Protein AF-A0A8H6LVI7-F1 (afdb_monomer_lite)

Organism: NCBI:txid980116

Radius of gyration: 20.05 Å; chains: 1; bounding box: 63×28×44 Å

Structure (mmCIF, N/CA/C/O backbone):
data_AF-A0A8H6LVI7-F1
#
_entry.id   AF-A0A8H6LVI7-F1
#
loop_
_atom_site.group_PDB
_atom_site.id
_atom_site.type_symbol
_atom_site.label_atom_id
_atom_site.label_alt_id
_atom_site.label_comp_id
_atom_site.label_asym_id
_atom_site.label_entity_id
_atom_site.label_seq_id
_atom_site.pdbx_PDB_ins_code
_atom_site.Cartn_x
_atom_site.Cartn_y
_atom_site.Cartn_z
_atom_site.occupancy
_atom_site.B_iso_or_equiv
_atom_site.auth_seq_id
_atom_site.auth_comp_id
_atom_site.auth_asym_id
_atom_site.auth_atom_id
_atom_site.pdbx_PDB_model_num
ATOM 1 N N . MET A 1 1 ? -5.776 11.508 22.329 1.00 52.47 1 MET A N 1
ATOM 2 C CA . MET A 1 1 ? -5.157 10.731 21.232 1.00 52.47 1 MET A CA 1
ATOM 3 C C . MET A 1 1 ? -5.052 9.286 21.684 1.00 52.47 1 MET A C 1
ATOM 5 O O . MET A 1 1 ? -4.522 9.054 22.763 1.00 52.47 1 MET A O 1
ATOM 9 N N . ASP A 1 2 ? -5.617 8.344 20.931 1.00 64.06 2 ASP A N 1
ATOM 10 C CA . ASP A 1 2 ? -5.659 6.936 21.331 1.00 64.06 2 ASP A CA 1
ATOM 11 C C . ASP A 1 2 ? -4.315 6.255 21.032 1.00 64.06 2 ASP A C 1
ATOM 13 O O . ASP A 1 2 ? -3.991 5.949 19.885 1.00 64.06 2 ASP A O 1
ATOM 17 N N . SER A 1 3 ? -3.504 6.064 22.075 1.00 73.94 3 SER A N 1
ATOM 18 C CA . SER A 1 3 ? -2.134 5.536 21.982 1.00 73.94 3 SER A CA 1
ATOM 19 C C . SER A 1 3 ? -2.059 4.111 21.417 1.00 73.94 3 SER A C 1
ATOM 21 O O . SER A 1 3 ? -0.972 3.654 21.070 1.00 73.94 3 SER A O 1
ATOM 23 N N . ARG A 1 4 ? -3.189 3.398 21.336 1.00 81.12 4 ARG A N 1
ATOM 24 C CA . ARG A 1 4 ? -3.259 1.981 20.952 1.00 81.12 4 ARG A CA 1
ATOM 25 C C . ARG A 1 4 ? -2.893 1.723 19.489 1.00 81.12 4 ARG A C 1
ATOM 27 O O . ARG A 1 4 ? -2.341 0.673 19.188 1.00 81.12 4 ARG A O 1
ATOM 34 N N . PHE A 1 5 ? -3.148 2.681 18.598 1.00 87.94 5 PHE A N 1
ATOM 35 C CA . PHE A 1 5 ? -2.925 2.529 17.152 1.00 87.94 5 PHE A CA 1
ATOM 36 C C . PHE A 1 5 ? -1.871 3.493 16.601 1.00 87.94 5 PHE A C 1
ATOM 38 O O . PHE A 1 5 ? -1.778 3.680 15.391 1.00 87.94 5 PHE A O 1
ATOM 45 N N . LEU A 1 6 ? -1.074 4.120 17.475 1.00 86.12 6 LEU A N 1
ATOM 46 C CA . LEU A 1 6 ? -0.105 5.145 17.079 1.00 86.12 6 LEU A CA 1
ATOM 47 C C . LEU A 1 6 ? 0.885 4.621 16.026 1.00 86.12 6 LEU A C 1
ATOM 49 O O . LEU A 1 6 ? 1.092 5.263 15.004 1.00 86.12 6 LEU A O 1
ATOM 53 N N . HIS A 1 7 ? 1.397 3.404 16.215 1.00 89.38 7 HIS A N 1
ATOM 54 C CA . HIS A 1 7 ? 2.339 2.786 15.281 1.00 89.38 7 HIS A CA 1
ATOM 55 C C . HIS A 1 7 ? 1.743 2.547 13.878 1.00 89.38 7 HIS A C 1
ATOM 57 O O . HIS A 1 7 ? 2.469 2.605 12.889 1.00 89.38 7 HIS A O 1
ATOM 63 N N . LEU A 1 8 ? 0.426 2.332 13.764 1.00 88.88 8 LEU A N 1
ATOM 64 C CA . LEU A 1 8 ? -0.275 2.208 12.478 1.00 88.88 8 LEU A CA 1
ATOM 65 C C . LEU A 1 8 ? -0.525 3.575 11.833 1.00 88.88 8 LEU A C 1
ATOM 67 O O . LEU A 1 8 ? -0.695 3.666 10.622 1.00 88.88 8 LEU A O 1
ATOM 71 N N . LEU A 1 9 ? -0.569 4.648 12.622 1.00 84.62 9 LEU A N 1
ATOM 72 C CA . LEU A 1 9 ? -0.710 6.016 12.115 1.00 84.62 9 LEU A CA 1
ATOM 73 C C . LEU A 1 9 ? 0.627 6.593 11.645 1.00 84.62 9 LEU A C 1
ATOM 75 O O . LEU A 1 9 ? 0.645 7.409 10.730 1.00 84.62 9 LEU A O 1
ATOM 79 N N . GLU A 1 10 ? 1.723 6.168 12.266 1.00 85.94 10 GLU A N 1
ATOM 80 C CA . GLU A 1 10 ? 3.084 6.631 11.976 1.00 85.94 10 GLU A CA 1
ATOM 81 C C . GLU A 1 10 ? 3.817 5.748 10.955 1.00 85.94 10 GLU A C 1
ATOM 83 O O . GLU A 1 10 ? 4.929 6.066 10.541 1.00 85.94 10 GLU A O 1
ATOM 88 N N . SER A 1 11 ? 3.198 4.648 10.518 1.00 83.38 11 SER A N 1
ATOM 89 C CA . SER A 1 11 ? 3.758 3.743 9.515 1.00 83.38 11 SER A CA 1
ATOM 90 C C . SER A 1 11 ? 2.718 3.321 8.475 1.00 83.38 11 SER A C 1
ATOM 92 O O . SER A 1 11 ? 1.523 3.601 8.596 1.00 83.38 11 SER A O 1
ATOM 94 N N . ASN A 1 12 ? 3.183 2.626 7.435 1.00 80.69 12 ASN A N 1
ATOM 95 C CA . ASN A 1 12 ? 2.322 1.981 6.442 1.00 80.69 12 ASN A CA 1
ATOM 96 C C . ASN A 1 12 ? 2.087 0.494 6.734 1.00 80.69 12 ASN A C 1
ATOM 98 O O . ASN A 1 12 ? 1.581 -0.218 5.874 1.00 80.69 12 ASN A O 1
ATOM 102 N N . ILE A 1 13 ? 2.437 0.027 7.936 1.00 85.00 13 ILE A N 1
ATOM 103 C CA . ILE A 1 13 ? 2.254 -1.368 8.337 1.00 85.00 13 ILE A CA 1
ATOM 104 C C . ILE A 1 13 ? 0.762 -1.726 8.309 1.00 85.00 13 ILE A C 1
ATOM 106 O O . ILE A 1 13 ? -0.095 -0.952 8.749 1.00 85.00 13 ILE A O 1
ATOM 110 N N . ALA A 1 14 ? 0.465 -2.912 7.779 1.00 88.00 14 ALA A N 1
ATOM 111 C CA . ALA A 1 14 ? -0.875 -3.475 7.787 1.00 88.00 14 ALA A CA 1
ATOM 112 C C . ALA A 1 14 ? -1.316 -3.777 9.231 1.00 88.00 14 ALA A C 1
ATOM 114 O O . ALA A 1 14 ? -0.547 -4.392 9.975 1.00 88.00 14 ALA A O 1
ATOM 115 N N . PRO A 1 15 ? -2.543 -3.411 9.637 1.00 92.00 15 PRO A N 1
ATOM 116 C CA . PRO A 1 15 ? -3.067 -3.830 10.930 1.00 92.00 15 PRO A CA 1
ATOM 117 C C . PRO A 1 15 ? -3.193 -5.357 10.992 1.00 92.00 15 PRO A C 1
ATOM 119 O O . PRO A 1 15 ? -3.621 -6.007 10.035 1.00 92.00 15 PRO A O 1
ATOM 122 N N . THR A 1 16 ? -2.872 -5.940 12.142 1.00 91.56 16 THR A N 1
ATOM 123 C CA . THR A 1 16 ? -3.127 -7.359 12.410 1.00 91.56 16 THR A CA 1
ATOM 124 C C . THR A 1 16 ? -4.635 -7.644 12.464 1.00 91.56 16 THR A C 1
ATOM 126 O O . THR A 1 16 ? -5.425 -6.738 12.740 1.00 91.56 16 THR A O 1
ATOM 129 N N . PRO A 1 17 ? -5.086 -8.903 12.292 1.00 91.69 17 PRO A N 1
ATOM 130 C CA . PRO A 1 17 ? -6.514 -9.229 12.361 1.00 91.69 17 PRO A CA 1
ATOM 131 C C . PRO A 1 17 ? -7.197 -8.786 13.666 1.00 91.69 17 PRO A C 1
ATOM 133 O O . PRO A 1 17 ? -8.349 -8.355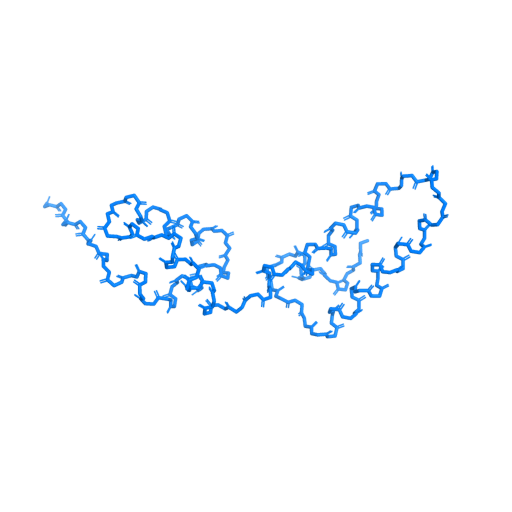 13.648 1.00 91.69 17 PRO A O 1
ATOM 136 N N . LEU A 1 18 ? -6.490 -8.849 14.799 1.00 92.31 18 LEU A N 1
ATOM 137 C CA . LEU A 1 18 ? -7.020 -8.396 16.087 1.00 92.31 18 LEU A CA 1
ATOM 138 C C . LEU A 1 18 ? -7.165 -6.8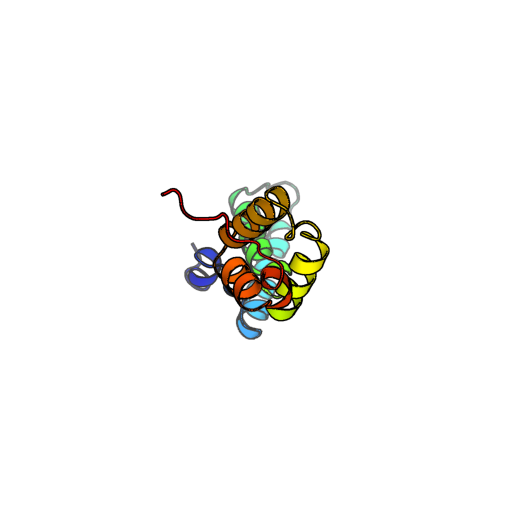68 16.140 1.00 92.31 18 LEU A C 1
ATOM 140 O O . LEU A 1 18 ? -8.169 -6.361 16.640 1.00 92.31 18 LEU A O 1
ATOM 144 N N . GLU A 1 19 ? -6.194 -6.134 15.597 1.00 93.50 19 GLU A N 1
ATOM 145 C CA . GLU A 1 19 ? -6.259 -4.674 15.492 1.00 93.50 19 GLU A CA 1
ATOM 146 C C . GLU A 1 19 ? -7.359 -4.234 14.537 1.00 93.50 19 GLU A C 1
ATOM 148 O O . GLU A 1 19 ? -8.093 -3.311 14.865 1.00 93.50 19 GLU A O 1
ATOM 153 N N . VAL A 1 20 ? -7.549 -4.928 13.411 1.00 92.88 20 VAL A N 1
ATOM 154 C CA . VAL A 1 20 ? -8.665 -4.682 12.486 1.00 92.88 20 VAL A CA 1
ATOM 155 C C . VAL A 1 20 ? -10.002 -4.770 13.223 1.00 92.88 20 VAL A C 1
ATOM 157 O O . VAL A 1 20 ? -10.809 -3.844 13.145 1.00 92.88 20 VAL A O 1
ATOM 160 N N . VAL A 1 21 ? -10.227 -5.837 13.998 1.00 94.06 21 VAL A N 1
ATOM 161 C CA . VAL A 1 21 ? -11.450 -5.991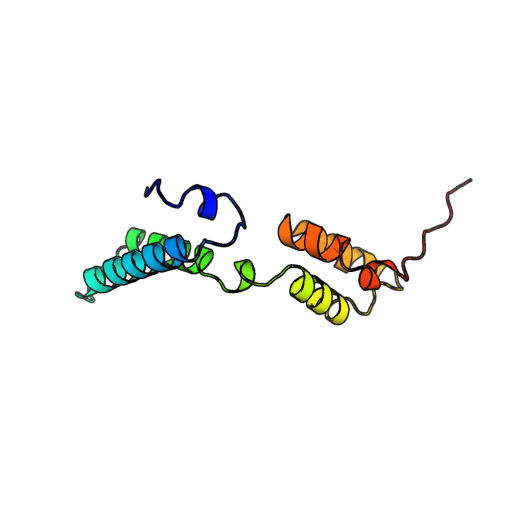 14.805 1.00 94.06 21 VAL A CA 1
ATOM 162 C C . VAL A 1 21 ? -11.590 -4.858 15.827 1.00 94.06 21 VAL A C 1
ATOM 164 O O . VAL A 1 21 ? -12.674 -4.289 15.969 1.00 94.06 21 VAL A O 1
ATOM 167 N N . ALA A 1 22 ? -10.504 -4.491 16.513 1.00 93.75 22 ALA A N 1
ATOM 168 C CA . ALA A 1 22 ? -10.514 -3.414 17.499 1.00 93.75 22 ALA A CA 1
ATOM 169 C C . ALA A 1 22 ? -10.818 -2.041 16.871 1.00 93.75 22 ALA A C 1
ATOM 171 O O . ALA A 1 22 ? -11.620 -1.280 17.415 1.00 93.75 22 ALA A O 1
ATOM 172 N N . ILE A 1 23 ? -10.233 -1.737 15.711 1.00 92.38 23 ILE A N 1
ATOM 173 C CA .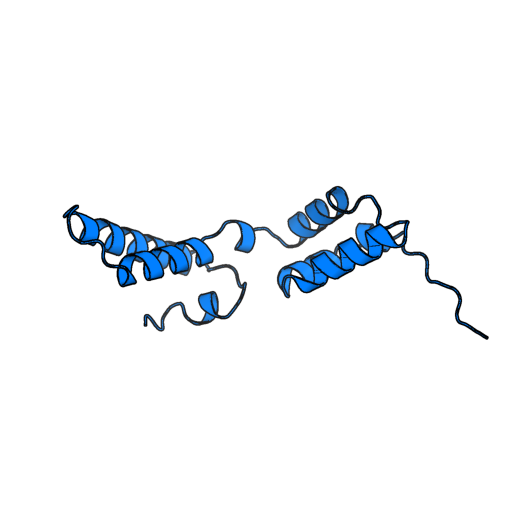 ILE A 1 23 ? -10.473 -0.494 14.971 1.00 92.38 23 ILE A CA 1
ATOM 174 C C . ILE A 1 23 ? -11.913 -0.463 14.449 1.00 92.38 23 ILE A C 1
ATOM 176 O O . ILE A 1 23 ? -12.575 0.565 14.556 1.00 92.38 23 ILE A O 1
ATOM 180 N N . HIS A 1 24 ? -12.451 -1.579 13.945 1.00 93.25 24 HIS A N 1
ATOM 181 C CA . HIS A 1 24 ? -13.856 -1.646 13.533 1.00 93.25 24 HIS A CA 1
ATOM 182 C C . HIS A 1 24 ? -14.827 -1.399 14.691 1.00 93.25 24 HIS A C 1
ATOM 184 O O . HIS A 1 24 ? -15.808 -0.673 14.514 1.00 93.25 24 HIS A O 1
ATOM 190 N N . ALA A 1 25 ? -14.554 -1.956 15.874 1.00 92.56 25 ALA A N 1
ATOM 191 C CA . ALA A 1 25 ? -15.352 -1.687 17.068 1.00 92.56 25 ALA A CA 1
ATOM 192 C C . ALA A 1 25 ? -15.317 -0.196 17.444 1.00 92.56 25 ALA A C 1
ATOM 194 O O . ALA A 1 25 ? -16.345 0.388 17.792 1.00 92.56 25 ALA A O 1
ATOM 195 N N . GLU A 1 26 ? -14.154 0.438 17.308 1.00 90.81 26 GLU A N 1
ATOM 196 C CA . GLU A 1 26 ? -13.968 1.859 17.584 1.00 90.81 26 GLU A CA 1
ATOM 197 C C . GLU A 1 26 ? -14.692 2.756 16.565 1.00 90.81 26 GLU A C 1
ATOM 199 O O . GLU A 1 26 ? -15.392 3.696 16.941 1.00 90.81 26 GLU A O 1
ATOM 204 N N . VAL A 1 27 ? -14.626 2.415 15.276 1.00 91.06 27 VAL A N 1
ATOM 205 C CA . VAL A 1 27 ? -15.405 3.077 14.219 1.00 91.06 27 VAL A CA 1
ATOM 206 C C . VAL A 1 27 ? -16.904 2.962 14.501 1.00 91.06 27 VAL A C 1
ATOM 208 O O . VAL A 1 27 ? -17.617 3.963 14.436 1.00 91.06 27 VAL A O 1
ATOM 211 N N . ALA A 1 28 ? -17.393 1.773 14.866 1.00 91.25 28 ALA A N 1
ATOM 212 C CA . ALA A 1 28 ? -18.799 1.565 15.205 1.00 91.25 28 ALA A CA 1
ATOM 213 C C . ALA A 1 28 ? -19.227 2.407 16.420 1.00 91.25 28 ALA A C 1
ATOM 215 O O . ALA A 1 28 ? -20.319 2.982 16.418 1.00 91.25 28 ALA A O 1
ATOM 216 N N . ARG A 1 29 ? -18.353 2.543 17.426 1.00 89.00 29 ARG A N 1
ATOM 217 C CA . ARG A 1 29 ? -18.553 3.408 18.599 1.00 89.00 29 ARG A CA 1
ATOM 218 C C . ARG A 1 29 ? -18.682 4.879 18.193 1.00 89.00 29 ARG A C 1
ATOM 220 O O . ARG A 1 29 ? -19.659 5.519 18.574 1.00 89.00 29 ARG A O 1
ATOM 227 N N . CYS A 1 30 ? -17.759 5.388 17.375 1.00 86.19 30 CYS A N 1
ATOM 228 C CA . CYS A 1 30 ? -17.785 6.763 16.859 1.00 86.19 30 CYS A CA 1
ATOM 229 C C . CYS A 1 30 ? -19.033 7.054 16.011 1.00 86.19 30 CYS A C 1
ATOM 231 O O . CYS A 1 30 ? -19.631 8.126 16.117 1.00 86.19 30 CYS A O 1
ATOM 233 N N . LEU A 1 31 ? -19.460 6.101 15.180 1.00 86.75 31 LEU A N 1
ATOM 234 C CA . LEU A 1 31 ? -20.687 6.235 14.392 1.00 86.75 31 LEU A CA 1
ATOM 235 C C . LEU A 1 31 ? -21.939 6.199 15.277 1.00 86.75 31 LEU A C 1
ATOM 237 O O . LEU A 1 31 ? -22.864 6.974 15.053 1.00 86.75 31 LEU A O 1
ATOM 241 N N . SER A 1 32 ? -21.949 5.368 16.321 1.00 85.75 32 SER A N 1
ATOM 242 C CA . SER A 1 32 ? -23.064 5.293 17.275 1.00 85.75 32 SER A CA 1
ATOM 243 C C . SER A 1 32 ? -23.203 6.564 18.115 1.00 85.75 32 SER A C 1
ATOM 245 O O . SER A 1 32 ? -24.315 6.933 18.470 1.00 85.75 32 SER A O 1
ATOM 247 N N . SER A 1 33 ? -22.111 7.286 18.394 1.00 79.06 33 SER A N 1
ATOM 248 C CA . SER A 1 33 ? -22.193 8.604 19.044 1.00 79.06 33 SER A CA 1
ATOM 249 C C . SER A 1 33 ? -22.775 9.707 18.148 1.00 79.06 33 SER A C 1
ATOM 251 O O . SER A 1 33 ? -23.208 10.733 18.661 1.00 79.06 33 SER A O 1
ATOM 253 N N . LYS A 1 34 ? -22.840 9.504 16.823 1.00 72.44 34 LYS A N 1
ATOM 254 C CA . LYS A 1 34 ? -23.392 10.470 15.853 1.00 72.44 34 LYS A CA 1
ATOM 255 C C . LYS A 1 34 ? -24.911 10.365 15.653 1.00 72.44 34 LYS A C 1
ATOM 257 O O . LYS A 1 34 ? -25.447 10.963 14.724 1.00 72.44 34 LYS A O 1
ATOM 262 N N . THR A 1 35 ? -25.641 9.643 16.504 1.00 66.50 35 THR A N 1
ATOM 263 C CA . THR A 1 35 ? -27.099 9.442 16.368 1.00 66.50 35 THR A CA 1
ATOM 264 C C . THR A 1 35 ? -27.945 10.719 16.482 1.00 66.50 35 THR A C 1
ATOM 266 O O . THR A 1 35 ? -29.148 10.665 16.233 1.00 66.50 35 THR A O 1
ATOM 269 N N . HIS A 1 36 ? -27.349 11.877 16.793 1.00 60.06 36 HIS A N 1
ATOM 270 C CA . HIS A 1 36 ? -28.002 13.180 16.667 1.00 60.06 36 HIS A CA 1
ATOM 271 C C . HIS A 1 36 ? -27.433 13.982 15.476 1.00 60.06 36 HIS A C 1
ATOM 273 O O . HIS A 1 36 ? -26.275 14.393 15.517 1.00 60.06 36 HIS A O 1
ATOM 279 N N . PRO A 1 37 ? -28.238 14.262 14.428 1.00 58.16 37 PRO A N 1
ATOM 280 C CA . PRO A 1 37 ? -27.770 14.849 13.163 1.00 58.16 37 PRO A CA 1
ATOM 281 C C . PRO A 1 37 ? -27.338 16.327 13.238 1.00 58.16 37 PRO A C 1
ATOM 283 O O . PRO A 1 37 ? -26.979 16.910 12.221 1.00 58.16 37 PRO A O 1
ATOM 286 N N . THR A 1 38 ? -27.365 16.952 14.417 1.00 58.47 38 THR A N 1
ATOM 287 C CA . THR A 1 38 ? -27.098 18.388 14.603 1.00 58.47 38 THR A CA 1
ATOM 288 C C . THR A 1 38 ? -25.711 18.716 15.157 1.00 58.47 38 THR A C 1
ATOM 290 O O . THR A 1 38 ? -25.371 19.893 15.245 1.00 58.47 38 THR A O 1
ATOM 293 N N . GLN A 1 39 ? -24.890 17.724 15.513 1.00 61.38 39 GLN A N 1
ATOM 294 C CA . GLN A 1 39 ? -23.531 17.954 16.015 1.00 61.38 39 GLN A CA 1
ATOM 295 C C . GLN A 1 39 ? -22.496 17.444 15.013 1.00 61.38 39 GLN A C 1
ATOM 297 O O . GLN A 1 39 ? -22.085 16.286 15.028 1.00 61.38 39 GLN A O 1
ATOM 302 N N . HIS A 1 40 ? -22.077 18.339 14.119 1.00 69.06 40 HIS A N 1
ATOM 303 C CA . HIS A 1 40 ? -20.872 18.150 13.323 1.00 69.06 40 HIS A CA 1
ATOM 304 C C . HIS A 1 40 ? -19.659 18.339 14.242 1.00 69.06 40 HIS A C 1
ATOM 306 O O . HIS A 1 40 ? -19.165 19.454 14.403 1.00 69.06 40 HIS A O 1
ATOM 312 N N . ASP A 1 41 ? -19.215 17.258 14.879 1.00 83.44 41 ASP A N 1
ATOM 313 C CA . ASP A 1 41 ? -17.985 17.254 15.666 1.00 83.44 41 ASP A CA 1
ATOM 314 C C . ASP A 1 41 ? -16.783 16.973 14.739 1.00 83.44 41 ASP A C 1
ATOM 316 O O . ASP A 1 41 ? -16.620 15.837 14.268 1.00 83.44 41 ASP A O 1
ATOM 320 N N . PRO A 1 42 ? -15.952 17.988 14.429 1.00 85.06 42 PRO A N 1
ATOM 321 C CA . PRO A 1 42 ? -14.808 17.821 13.539 1.00 85.06 42 PRO A CA 1
ATOM 322 C C . PRO A 1 42 ? -13.760 16.851 14.102 1.00 85.06 42 PRO A C 1
ATOM 324 O O . PRO A 1 42 ? -13.040 16.225 13.324 1.00 85.06 42 PRO A O 1
ATOM 327 N N . GLU A 1 43 ? -13.680 16.675 15.425 1.00 85.44 43 GLU A N 1
ATOM 328 C CA . GLU A 1 43 ? -12.727 15.746 16.038 1.00 85.44 43 GLU A CA 1
ATOM 329 C C . GLU A 1 43 ? -13.130 14.290 15.792 1.00 85.44 43 GLU A C 1
ATOM 331 O O . GLU A 1 43 ? -12.278 13.433 15.524 1.00 85.44 43 GLU A O 1
ATOM 336 N N . VAL A 1 44 ? -14.436 14.003 15.816 1.00 84.94 44 VAL A N 1
ATOM 337 C CA . VAL A 1 44 ? -14.960 12.662 15.525 1.00 84.94 44 VAL A CA 1
ATOM 338 C C . VAL A 1 44 ? -14.768 12.320 14.049 1.00 84.94 44 VAL A C 1
ATOM 340 O O . VAL A 1 44 ? -14.388 11.191 13.740 1.00 84.94 44 VAL A O 1
ATOM 343 N N . GLU A 1 45 ? -14.979 13.268 13.130 1.00 88.25 45 GLU A N 1
ATOM 344 C CA . GLU A 1 45 ? -14.714 13.022 11.704 1.00 88.25 45 GLU A CA 1
ATOM 345 C C . GLU A 1 45 ? -13.225 12.794 11.436 1.00 88.25 45 GLU A C 1
ATOM 347 O O . GLU A 1 45 ? -12.866 11.808 10.797 1.00 88.25 45 GLU A O 1
ATOM 352 N N . ALA A 1 46 ? -12.347 13.631 11.999 1.00 88.62 46 ALA A N 1
ATOM 353 C CA . ALA A 1 46 ? -10.903 13.449 11.869 1.00 88.62 46 ALA A CA 1
ATOM 354 C C . ALA A 1 46 ? -10.443 12.086 12.417 1.00 88.62 46 ALA A C 1
ATOM 356 O O . ALA A 1 46 ? -9.559 11.442 11.852 1.00 88.62 46 ALA A O 1
ATOM 357 N N . THR A 1 47 ? -11.058 11.618 13.504 1.00 88.06 47 THR A N 1
ATOM 358 C CA . THR A 1 47 ? -10.773 10.297 14.078 1.00 88.06 47 THR A CA 1
ATOM 359 C C . THR A 1 47 ? -11.240 9.166 13.158 1.00 88.06 47 THR A C 1
ATOM 361 O O . THR A 1 47 ? -10.488 8.220 12.918 1.00 88.06 47 THR A O 1
ATOM 364 N N . LEU A 1 48 ? -12.447 9.273 12.593 1.00 89.62 48 LEU A N 1
ATOM 365 C CA . LEU A 1 48 ? -12.975 8.293 11.642 1.00 89.62 48 LEU A CA 1
ATOM 366 C C . LEU A 1 48 ? -12.122 8.202 10.376 1.00 89.62 48 LEU A C 1
ATOM 368 O O . LEU A 1 48 ? -11.818 7.093 9.942 1.00 89.62 48 LEU A O 1
ATOM 372 N N . GLU A 1 49 ? -11.695 9.333 9.817 1.00 90.44 49 GLU A N 1
ATOM 373 C CA . GLU A 1 49 ? -10.813 9.363 8.645 1.00 90.44 49 GLU A CA 1
ATOM 374 C C . GLU A 1 49 ? -9.472 8.676 8.917 1.00 90.44 49 GLU A C 1
ATOM 376 O O . GLU A 1 49 ? -8.997 7.879 8.107 1.00 90.44 49 GLU A O 1
ATOM 381 N N . ARG A 1 50 ? -8.890 8.876 10.104 1.00 89.94 50 ARG A N 1
ATOM 382 C CA . ARG A 1 50 ? -7.653 8.182 10.493 1.00 89.94 50 ARG A CA 1
ATOM 383 C C . ARG A 1 50 ? -7.844 6.668 10.572 1.00 89.94 50 ARG A C 1
ATOM 385 O O . ARG A 1 50 ? -7.008 5.926 10.058 1.00 89.94 50 ARG A O 1
ATOM 392 N N . TYR A 1 51 ? -8.941 6.198 11.164 1.00 90.94 51 TYR A N 1
ATOM 393 C CA . TYR A 1 51 ? -9.235 4.763 11.223 1.00 90.94 51 TYR A CA 1
ATOM 394 C C . TYR A 1 51 ? -9.558 4.161 9.855 1.00 90.94 51 TYR A C 1
ATOM 396 O O . TYR A 1 51 ? -9.095 3.061 9.560 1.00 90.94 51 TYR A O 1
ATOM 404 N N . ARG A 1 52 ? -10.276 4.887 8.990 1.00 90.19 52 ARG A N 1
ATOM 405 C CA . ARG A 1 52 ? -10.491 4.495 7.588 1.00 90.19 52 ARG A CA 1
ATOM 406 C C . ARG A 1 52 ? -9.168 4.370 6.838 1.00 90.19 52 ARG A C 1
ATOM 408 O O . ARG A 1 52 ? -8.978 3.394 6.121 1.00 90.19 52 ARG A O 1
ATOM 415 N N . GLY A 1 53 ? -8.241 5.304 7.053 1.00 89.12 53 GLY A N 1
ATOM 416 C CA . GLY A 1 53 ? -6.896 5.253 6.482 1.00 89.12 53 GLY A CA 1
ATOM 417 C C . GLY A 1 53 ? -6.114 4.011 6.915 1.00 89.12 53 GLY A C 1
ATOM 418 O O . GLY A 1 53 ? -5.531 3.334 6.071 1.00 89.12 53 GLY A O 1
ATOM 419 N N . ILE A 1 54 ? -6.150 3.656 8.205 1.00 89.88 54 ILE A N 1
ATOM 420 C CA . ILE A 1 54 ? -5.505 2.431 8.713 1.00 89.88 54 ILE A CA 1
ATOM 421 C C . ILE A 1 54 ? -6.131 1.174 8.098 1.00 89.88 54 ILE A C 1
ATOM 423 O O . ILE A 1 54 ? -5.414 0.255 7.708 1.00 89.88 54 ILE A O 1
ATOM 427 N N . LEU A 1 55 ? -7.460 1.141 7.994 1.00 90.50 55 LEU A N 1
ATOM 428 C CA . LEU A 1 55 ? -8.208 0.027 7.410 1.00 90.50 55 LEU A CA 1
ATOM 429 C C . LEU A 1 55 ? -8.199 0.025 5.876 1.00 90.50 55 LEU A C 1
ATOM 431 O O . LEU A 1 55 ? -8.831 -0.841 5.269 1.00 90.50 55 LEU A O 1
ATOM 435 N N . SER A 1 56 ? -7.503 0.972 5.240 1.00 88.25 56 SER A N 1
ATOM 436 C CA . SER A 1 56 ? -7.480 1.083 3.788 1.00 88.25 56 SER A CA 1
ATOM 437 C C . SER A 1 56 ? -6.951 -0.211 3.161 1.00 88.25 56 SER A C 1
ATOM 439 O O . SER A 1 56 ? -5.888 -0.696 3.571 1.00 88.25 56 SER A O 1
ATOM 441 N N . PRO A 1 57 ? -7.632 -0.756 2.133 1.00 84.19 57 PRO A N 1
ATOM 442 C CA . PRO A 1 57 ? -7.181 -1.956 1.434 1.00 84.19 57 PRO A CA 1
ATOM 443 C C . PRO A 1 57 ? -5.748 -1.837 0.916 1.00 84.19 57 PRO A C 1
ATOM 445 O O . PRO A 1 57 ? -5.029 -2.828 0.886 1.00 84.19 57 PRO A O 1
ATOM 448 N N . ILE A 1 58 ? -5.303 -0.619 0.584 1.00 84.38 58 ILE A N 1
ATOM 449 C CA . ILE A 1 58 ? -3.964 -0.345 0.050 1.00 84.38 58 ILE A CA 1
ATOM 450 C C . ILE A 1 58 ? -2.837 -0.838 0.974 1.00 84.38 58 ILE A C 1
ATOM 452 O O . ILE A 1 58 ? -1.781 -1.244 0.503 1.00 84.38 58 ILE A O 1
ATOM 456 N N . ARG A 1 59 ? -3.071 -0.857 2.293 1.00 84.81 59 ARG A N 1
ATOM 457 C CA . ARG A 1 59 ? -2.101 -1.326 3.295 1.00 84.81 59 ARG A CA 1
ATOM 458 C C . ARG A 1 59 ? -2.114 -2.840 3.482 1.00 84.81 59 ARG A C 1
ATOM 460 O O . ARG A 1 59 ? -1.229 -3.369 4.135 1.00 84.81 59 ARG A O 1
ATOM 467 N N . GLN A 1 60 ? -3.118 -3.526 2.944 1.00 84.44 60 GLN A N 1
ATOM 468 C CA . GLN A 1 60 ? -3.332 -4.966 3.109 1.00 84.44 60 GLN A CA 1
ATOM 469 C C . GLN A 1 60 ? -2.984 -5.760 1.843 1.00 84.44 60 GLN A C 1
ATOM 471 O O . GLN A 1 60 ? -3.056 -6.987 1.849 1.00 84.44 60 GLN A O 1
ATOM 476 N N . ILE A 1 61 ? -2.623 -5.075 0.754 1.00 88.00 61 ILE A N 1
ATOM 477 C CA . ILE A 1 61 ? -2.199 -5.712 -0.493 1.00 88.00 61 ILE A CA 1
ATOM 478 C C . ILE A 1 61 ? -0.804 -6.333 -0.284 1.00 88.00 61 ILE A C 1
ATOM 480 O O . ILE A 1 61 ? 0.113 -5.614 0.123 1.00 88.00 61 ILE A O 1
ATOM 484 N N . PRO A 1 62 ? -0.622 -7.639 -0.568 1.00 88.75 62 PRO A N 1
ATOM 485 C CA . PRO A 1 62 ? 0.687 -8.289 -0.516 1.00 88.75 62 PRO A CA 1
ATOM 486 C C . PRO A 1 62 ? 1.700 -7.647 -1.473 1.00 88.75 62 PRO A C 1
ATOM 488 O O . PRO A 1 62 ? 1.333 -7.155 -2.542 1.00 88.75 62 PRO A O 1
ATOM 491 N N . SER A 1 63 ? 2.985 -7.694 -1.122 1.00 88.56 63 SER A N 1
ATOM 492 C CA . SER A 1 63 ? 4.074 -7.115 -1.924 1.00 88.56 63 SER A CA 1
ATOM 493 C C . SER A 1 63 ? 4.154 -7.685 -3.340 1.00 88.56 63 SER A C 1
ATOM 495 O O . SER A 1 63 ? 4.466 -6.960 -4.277 1.00 88.56 63 SER A O 1
ATOM 497 N N . GLU A 1 64 ? 3.825 -8.962 -3.521 1.00 90.00 64 GLU A N 1
ATOM 498 C CA . GLU A 1 64 ? 3.820 -9.628 -4.824 1.00 90.00 64 GLU A CA 1
ATOM 499 C C . GLU A 1 64 ? 2.763 -9.016 -5.747 1.00 90.00 64 GLU A C 1
ATOM 501 O O . GLU A 1 64 ? 3.010 -8.784 -6.926 1.00 90.00 64 GLU A O 1
ATOM 506 N N . ILE A 1 65 ? 1.594 -8.694 -5.190 1.00 93.69 65 ILE A N 1
ATOM 507 C CA . ILE A 1 65 ? 0.504 -8.066 -5.937 1.00 93.69 65 ILE A CA 1
ATOM 508 C C . ILE A 1 65 ? 0.866 -6.625 -6.295 1.00 93.69 65 ILE A C 1
ATOM 510 O O . ILE A 1 65 ? 0.571 -6.185 -7.402 1.00 93.69 65 ILE A O 1
ATOM 514 N N . TRP A 1 66 ? 1.549 -5.905 -5.400 1.00 92.94 66 TRP A N 1
ATOM 515 C CA . TRP A 1 66 ? 2.115 -4.595 -5.727 1.00 92.94 66 TRP A CA 1
ATOM 516 C C . TRP A 1 66 ? 3.106 -4.666 -6.886 1.00 92.94 66 TRP A C 1
ATOM 518 O O . TRP A 1 66 ? 3.002 -3.865 -7.810 1.00 92.94 66 TRP A O 1
ATOM 528 N N . GLY A 1 67 ? 4.009 -5.648 -6.875 1.00 91.94 67 GLY A N 1
ATOM 529 C CA . GLY A 1 67 ? 4.963 -5.876 -7.959 1.00 91.94 67 GLY A CA 1
ATOM 530 C C . GLY A 1 67 ? 4.288 -6.080 -9.317 1.00 91.94 67 GLY A C 1
ATOM 531 O O . GLY A 1 67 ? 4.670 -5.441 -10.296 1.00 91.94 67 GLY A O 1
ATOM 532 N N . GLU A 1 68 ? 3.238 -6.905 -9.368 1.00 92.00 68 GLU A N 1
ATOM 533 C CA . GLU A 1 68 ? 2.443 -7.112 -10.587 1.00 92.00 68 GLU A CA 1
ATOM 534 C C . GLU A 1 68 ? 1.705 -5.836 -11.020 1.00 92.00 68 GLU A C 1
ATOM 536 O O . GLU A 1 68 ? 1.714 -5.484 -12.198 1.00 92.00 68 GLU A O 1
ATOM 541 N N . ILE A 1 69 ? 1.103 -5.096 -10.080 1.00 92.31 69 ILE A N 1
ATOM 542 C CA . ILE A 1 69 ? 0.457 -3.808 -10.380 1.00 92.31 69 ILE A CA 1
ATOM 543 C C . ILE A 1 69 ? 1.465 -2.847 -11.005 1.00 92.31 69 ILE A C 1
ATOM 545 O O . ILE A 1 69 ? 1.166 -2.247 -12.036 1.00 92.31 69 ILE A O 1
ATOM 549 N N . PHE A 1 70 ? 2.653 -2.716 -10.414 1.00 91.88 70 PHE A N 1
ATOM 550 C CA . PHE A 1 70 ? 3.709 -1.868 -10.955 1.00 91.88 70 PHE A CA 1
ATOM 551 C C . PHE A 1 70 ? 4.109 -2.326 -12.352 1.00 91.88 70 PHE A C 1
ATOM 553 O O . PHE A 1 70 ? 4.192 -1.492 -13.241 1.00 91.88 70 PHE A O 1
ATOM 560 N N . TYR A 1 71 ? 4.244 -3.634 -12.587 1.00 87.69 71 TYR A N 1
ATOM 561 C CA . TYR A 1 71 ? 4.616 -4.170 -13.897 1.00 87.69 71 TYR A CA 1
ATOM 562 C C . TYR A 1 71 ? 3.641 -3.761 -15.006 1.00 87.69 71 TYR A C 1
ATOM 564 O O . TYR A 1 71 ? 4.062 -3.378 -16.098 1.00 87.69 71 TYR A O 1
ATOM 572 N N . PHE A 1 72 ? 2.338 -3.780 -14.721 1.00 87.12 72 PHE A N 1
ATOM 573 C CA . PHE A 1 72 ? 1.325 -3.323 -15.674 1.00 87.12 72 PHE A CA 1
ATOM 574 C C . PHE A 1 72 ? 1.164 -1.800 -15.725 1.00 87.12 72 PHE A C 1
ATOM 576 O O . PHE A 1 72 ? 0.720 -1.280 -16.749 1.00 87.12 72 PHE A O 1
ATOM 583 N N . ALA A 1 73 ? 1.495 -1.088 -14.647 1.00 87.12 73 ALA A N 1
ATOM 584 C CA . ALA A 1 73 ? 1.388 0.366 -14.559 1.00 87.12 73 ALA A CA 1
ATOM 585 C C . ALA A 1 73 ? 2.589 1.097 -15.180 1.00 87.12 73 ALA A C 1
ATOM 587 O O . ALA A 1 73 ? 2.415 2.210 -15.671 1.00 87.12 73 ALA A O 1
ATOM 588 N N . THR A 1 74 ? 3.770 0.470 -15.219 1.00 84.38 74 THR A N 1
ATOM 589 C CA . THR A 1 74 ? 5.003 1.017 -15.812 1.00 84.38 74 THR A CA 1
ATOM 590 C C . THR A 1 74 ? 5.512 0.176 -16.995 1.00 84.38 74 THR A C 1
ATOM 592 O O . THR A 1 74 ? 6.683 -0.214 -17.046 1.00 84.38 74 THR A O 1
ATOM 595 N N . PRO A 1 75 ? 4.681 -0.070 -18.032 1.00 69.38 75 PRO A N 1
ATOM 596 C CA . PRO A 1 75 ? 5.081 -0.876 -19.191 1.00 69.38 75 PRO A CA 1
ATOM 597 C C . PRO A 1 75 ? 6.246 -0.252 -19.981 1.00 69.38 75 PRO A C 1
ATOM 599 O O . PRO A 1 75 ? 6.854 -0.910 -20.826 1.00 69.38 75 PRO A O 1
ATOM 602 N N . ALA A 1 76 ? 6.567 1.015 -19.709 1.00 62.41 76 ALA A N 1
ATOM 603 C CA . ALA A 1 76 ? 7.611 1.779 -20.365 1.00 62.41 76 ALA A CA 1
ATOM 604 C C . ALA A 1 76 ? 9.010 1.633 -19.739 1.00 62.41 76 ALA A C 1
ATOM 606 O O . ALA A 1 76 ? 9.922 2.245 -20.274 1.00 62.41 76 ALA A O 1
ATOM 607 N N . ALA A 1 77 ? 9.250 0.819 -18.696 1.00 58.59 77 ALA A N 1
ATOM 608 C CA . ALA A 1 77 ? 10.561 0.708 -18.003 1.00 58.59 77 ALA A CA 1
ATOM 609 C C . ALA A 1 77 ? 11.787 0.354 -18.897 1.00 58.59 77 ALA A C 1
ATOM 611 O O . ALA A 1 77 ? 12.926 0.269 -18.437 1.00 58.59 77 ALA A O 1
ATOM 612 N N . VAL A 1 78 ? 11.565 0.152 -20.198 1.00 57.81 78 VAL A N 1
ATOM 613 C CA . VAL A 1 78 ? 12.567 -0.007 -21.259 1.00 57.81 78 VAL A CA 1
ATOM 614 C C . VAL A 1 78 ? 13.136 1.340 -21.766 1.00 57.81 78 VAL A C 1
ATOM 616 O O . VAL A 1 78 ? 14.204 1.346 -22.386 1.00 57.81 78 VAL A O 1
ATOM 619 N N . ASN A 1 79 ? 12.455 2.472 -21.541 1.00 66.56 79 ASN A N 1
ATOM 620 C CA . ASN A 1 79 ? 12.892 3.829 -21.904 1.00 66.56 79 ASN A CA 1
ATOM 621 C C . ASN A 1 79 ? 13.173 4.691 -20.650 1.00 66.56 79 ASN A C 1
ATOM 623 O O . ASN A 1 79 ? 12.932 4.246 -19.533 1.00 66.56 79 ASN A O 1
ATOM 627 N N . GLU A 1 80 ? 13.746 5.892 -20.821 1.00 67.38 80 GLU A N 1
ATOM 628 C CA . GLU A 1 80 ? 14.079 6.772 -19.681 1.00 67.38 80 GLU A CA 1
ATOM 629 C C . GLU A 1 80 ? 12.831 7.204 -18.889 1.00 67.38 80 GLU A C 1
ATOM 631 O O . GLU A 1 80 ? 12.862 7.174 -17.667 1.00 67.38 80 GLU A O 1
ATOM 636 N N . GLU A 1 81 ? 11.708 7.491 -19.559 1.00 70.69 81 GLU A N 1
ATOM 637 C CA . GLU A 1 81 ? 10.450 7.884 -18.896 1.00 70.69 81 GLU A CA 1
ATOM 638 C C . GLU A 1 81 ? 9.922 6.791 -17.952 1.00 70.69 81 GLU A C 1
ATOM 640 O O . GLU A 1 81 ? 9.573 7.068 -16.811 1.00 70.69 81 GLU A O 1
ATOM 645 N N . GLY A 1 82 ? 9.939 5.523 -18.371 1.00 77.56 82 GLY A N 1
ATOM 646 C CA . GLY A 1 82 ? 9.477 4.430 -17.517 1.00 77.56 82 GLY A CA 1
ATOM 647 C C . GLY A 1 82 ? 10.412 4.101 -16.352 1.00 77.56 82 GLY A C 1
ATOM 648 O O . GLY A 1 82 ? 9.980 3.452 -15.398 1.00 77.56 82 GLY A O 1
ATOM 649 N N . LYS A 1 83 ? 11.684 4.523 -16.407 1.00 79.19 83 LYS A N 1
ATOM 650 C CA . LYS A 1 83 ? 12.583 4.443 -15.247 1.00 79.19 83 LYS A CA 1
ATOM 651 C C . LYS A 1 83 ? 12.194 5.477 -14.202 1.00 79.19 83 LYS A C 1
ATOM 653 O O . LYS A 1 83 ? 12.130 5.119 -13.030 1.00 79.19 83 LYS A O 1
ATOM 658 N N . ASP A 1 84 ? 11.929 6.710 -14.623 1.00 85.25 84 ASP A N 1
ATOM 659 C CA . ASP A 1 84 ? 11.507 7.779 -13.718 1.00 85.25 84 ASP A CA 1
ATOM 660 C C . ASP A 1 84 ? 10.180 7.409 -13.041 1.00 85.25 84 ASP A C 1
ATOM 662 O O . ASP A 1 84 ? 10.098 7.450 -11.816 1.00 85.25 84 ASP A O 1
ATOM 666 N N . ASP A 1 85 ? 9.209 6.878 -13.793 1.00 87.56 85 ASP A N 1
ATOM 667 C CA . ASP A 1 85 ? 7.947 6.377 -13.227 1.00 87.56 85 ASP A CA 1
ATOM 668 C C . ASP A 1 85 ? 8.175 5.268 -12.178 1.00 87.56 85 ASP A C 1
ATOM 670 O O . ASP A 1 85 ? 7.555 5.255 -11.112 1.00 87.56 85 ASP A O 1
ATOM 674 N N . LEU A 1 86 ? 9.080 4.318 -12.452 1.00 88.62 86 LEU A N 1
ATOM 675 C CA . LEU A 1 86 ? 9.412 3.242 -11.512 1.00 88.62 86 LEU A CA 1
ATOM 676 C C . LEU A 1 86 ? 10.110 3.774 -10.248 1.00 88.62 86 LEU A C 1
ATOM 678 O O . LEU A 1 86 ? 9.854 3.279 -9.147 1.00 88.62 86 LEU A O 1
ATOM 682 N N . LEU A 1 87 ? 10.978 4.778 -10.387 1.00 89.19 87 LEU A N 1
ATOM 683 C CA . LEU A 1 87 ? 11.636 5.442 -9.261 1.00 89.19 87 LEU A CA 1
ATOM 684 C C . LEU A 1 87 ? 10.642 6.260 -8.430 1.00 89.19 87 LEU A C 1
ATOM 686 O O . LEU A 1 87 ? 10.710 6.231 -7.200 1.00 89.19 87 LEU A O 1
ATOM 690 N N . ASP A 1 88 ? 9.678 6.913 -9.071 1.00 91.50 88 ASP A N 1
ATOM 691 C CA . ASP A 1 88 ? 8.608 7.640 -8.394 1.00 91.50 88 ASP A CA 1
ATOM 692 C C . ASP A 1 88 ? 7.731 6.690 -7.569 1.00 91.50 88 ASP A C 1
ATOM 694 O O . ASP A 1 88 ? 7.450 6.968 -6.399 1.00 91.50 88 ASP A O 1
ATOM 698 N N . LEU A 1 89 ? 7.382 5.514 -8.110 1.00 91.38 89 LEU A N 1
ATOM 699 C CA . LEU A 1 89 ? 6.688 4.462 -7.353 1.00 91.38 89 LEU A CA 1
ATOM 700 C C . LEU A 1 89 ? 7.492 4.024 -6.121 1.00 91.38 89 LEU A C 1
ATOM 702 O O . LEU A 1 89 ? 6.938 3.901 -5.024 1.00 91.38 89 LEU A O 1
ATOM 706 N N . CYS A 1 90 ? 8.804 3.843 -6.277 1.00 91.50 90 CYS A N 1
ATOM 707 C CA . CYS A 1 90 ? 9.710 3.505 -5.180 1.00 91.50 90 CYS A CA 1
ATOM 708 C C . CYS A 1 90 ? 9.739 4.577 -4.073 1.00 91.50 90 CYS A C 1
ATOM 710 O O . CYS A 1 90 ? 10.020 4.259 -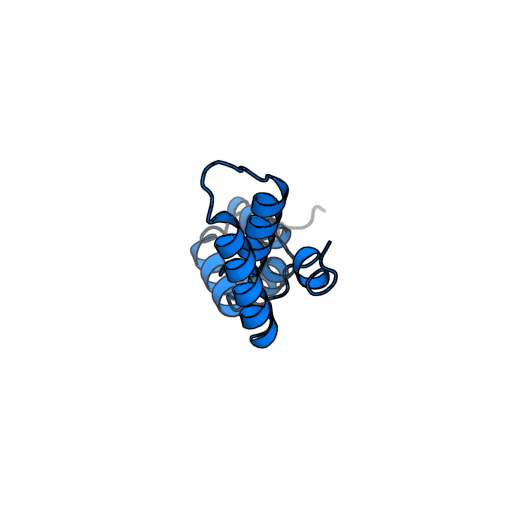2.919 1.00 91.50 90 CYS A O 1
ATOM 712 N N . CYS A 1 91 ? 9.428 5.835 -4.391 1.00 92.50 91 CYS A N 1
ATOM 713 C CA . CYS A 1 91 ? 9.468 6.949 -3.444 1.00 92.50 91 CYS A CA 1
ATOM 714 C C . CYS A 1 91 ? 8.161 7.159 -2.661 1.00 92.50 91 CYS A C 1
ATOM 716 O O . CYS A 1 91 ? 8.132 7.972 -1.737 1.00 92.50 91 CYS A O 1
ATOM 718 N N . VAL A 1 92 ? 7.084 6.429 -2.978 1.00 90.06 92 VAL A N 1
ATOM 719 C CA . VAL A 1 92 ? 5.781 6.594 -2.307 1.00 90.06 92 VAL A CA 1
ATOM 720 C C . VAL A 1 92 ? 5.837 6.154 -0.845 1.00 90.06 92 VAL A C 1
ATOM 722 O O . VAL A 1 92 ? 5.400 6.875 0.053 1.00 90.06 92 VAL A O 1
ATOM 725 N N . CYS A 1 93 ? 6.347 4.948 -0.586 1.00 87.88 93 CYS A N 1
ATOM 726 C CA . CYS A 1 93 ? 6.548 4.435 0.765 1.00 87.88 93 CYS A CA 1
ATOM 727 C C . CYS A 1 93 ? 7.494 3.229 0.783 1.00 87.88 93 CYS A C 1
ATOM 729 O O . CYS A 1 93 ? 7.755 2.623 -0.253 1.00 87.88 93 CYS A O 1
ATOM 731 N N . SER A 1 94 ? 7.939 2.817 1.975 1.00 88.06 94 SER A N 1
ATOM 732 C CA . SER A 1 94 ? 8.811 1.644 2.136 1.00 88.06 94 SER A CA 1
ATOM 733 C C . SER A 1 94 ? 8.206 0.347 1.590 1.00 88.06 94 SER A C 1
ATOM 735 O O . SER A 1 94 ? 8.934 -0.467 1.044 1.00 88.06 94 SER A O 1
ATOM 737 N N . ILE A 1 95 ? 6.885 0.152 1.682 1.00 89.31 95 ILE A N 1
ATOM 738 C CA . ILE A 1 95 ? 6.228 -1.048 1.132 1.00 89.31 95 ILE A CA 1
ATOM 739 C C . ILE A 1 95 ? 6.294 -1.053 -0.395 1.00 89.31 95 ILE A C 1
ATOM 741 O O . ILE A 1 95 ? 6.557 -2.093 -0.989 1.00 89.31 95 ILE A O 1
ATOM 745 N N . TRP A 1 96 ? 6.069 0.100 -1.027 1.00 92.38 96 TRP A N 1
ATOM 746 C CA . TRP A 1 96 ? 6.136 0.226 -2.483 1.00 92.38 96 TRP A CA 1
ATOM 747 C C . TRP A 1 96 ? 7.570 0.063 -2.978 1.00 92.38 96 TRP A C 1
ATOM 749 O O . TRP A 1 96 ? 7.795 -0.664 -3.938 1.00 92.38 96 TRP A O 1
ATOM 759 N N . TYR A 1 97 ? 8.534 0.650 -2.268 1.00 92.62 97 TYR A N 1
ATOM 760 C CA . TYR A 1 97 ? 9.956 0.432 -2.511 1.00 92.62 97 TYR A CA 1
ATOM 761 C C . TYR A 1 97 ? 10.325 -1.059 -2.478 1.00 92.62 97 TYR A C 1
ATOM 763 O O . TYR A 1 97 ? 10.866 -1.584 -3.448 1.00 92.62 97 TYR A O 1
ATOM 771 N N . GLU A 1 98 ? 9.985 -1.760 -1.392 1.00 92.25 98 GLU A N 1
ATOM 772 C CA . GLU A 1 98 ? 10.287 -3.187 -1.234 1.00 92.25 98 GLU A CA 1
ATOM 773 C C . GLU A 1 98 ? 9.583 -4.039 -2.297 1.00 92.25 98 GLU A C 1
ATOM 775 O O . GLU A 1 98 ? 10.196 -4.929 -2.885 1.00 92.25 98 GLU A O 1
ATOM 780 N N . ALA A 1 99 ? 8.309 -3.766 -2.587 1.00 93.19 99 ALA A N 1
ATOM 781 C CA . ALA A 1 99 ? 7.561 -4.489 -3.611 1.00 93.19 99 ALA A CA 1
ATOM 782 C C . ALA A 1 99 ? 8.157 -4.299 -5.013 1.00 93.19 99 ALA A C 1
ATOM 784 O O . ALA A 1 99 ? 8.315 -5.273 -5.751 1.00 93.19 99 ALA A O 1
ATOM 785 N N . ALA A 1 100 ? 8.532 -3.067 -5.367 1.00 92.62 100 ALA A N 1
ATOM 786 C CA . ALA A 1 100 ? 9.183 -2.775 -6.635 1.00 92.62 100 ALA A CA 1
ATOM 787 C C . ALA A 1 100 ? 10.538 -3.485 -6.729 1.00 92.62 100 ALA A C 1
ATOM 789 O O . ALA A 1 100 ? 10.807 -4.143 -7.730 1.00 92.62 100 ALA A O 1
ATOM 790 N N . LEU A 1 101 ? 11.366 -3.424 -5.681 1.00 91.19 101 LEU A N 1
ATOM 791 C CA . LEU A 1 101 ? 12.693 -4.046 -5.651 1.00 91.19 101 LEU A CA 1
ATOM 792 C C . LEU A 1 101 ? 12.641 -5.572 -5.849 1.00 91.19 101 LEU A C 1
ATOM 794 O O . LEU A 1 101 ? 13.466 -6.129 -6.574 1.00 91.19 101 LEU A O 1
ATOM 798 N N . HIS A 1 102 ? 11.664 -6.247 -5.238 1.00 91.06 102 HIS A N 1
ATOM 799 C CA . HIS A 1 102 ? 11.504 -7.702 -5.344 1.00 91.06 102 HIS A CA 1
ATOM 800 C C . HIS A 1 102 ? 10.864 -8.164 -6.662 1.00 91.06 102 HIS A C 1
ATOM 802 O O . HIS A 1 102 ? 10.991 -9.331 -7.041 1.00 91.06 102 HIS A O 1
ATOM 808 N N . ALA A 1 103 ? 10.204 -7.272 -7.397 1.00 91.06 103 ALA A N 1
ATOM 809 C CA . ALA A 1 103 ? 9.598 -7.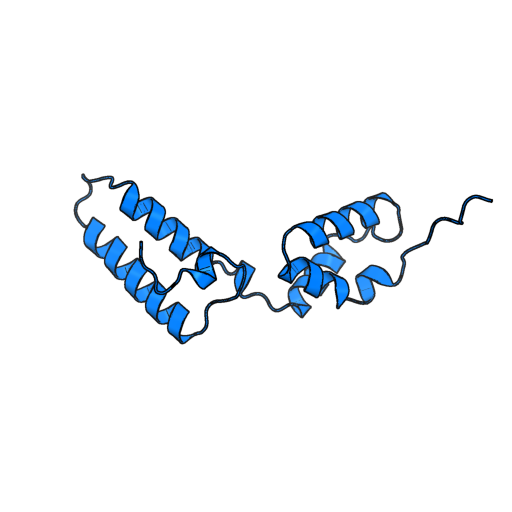589 -8.682 1.00 91.06 103 ALA A CA 1
ATOM 810 C C . ALA A 1 103 ? 10.649 -7.576 -9.806 1.00 91.06 103 ALA A C 1
ATOM 812 O O . ALA A 1 103 ? 10.775 -6.617 -10.565 1.00 91.06 103 ALA A O 1
ATOM 813 N N . HIS A 1 104 ? 11.401 -8.673 -9.950 1.00 87.50 104 HIS A N 1
ATOM 814 C CA . HIS A 1 104 ? 12.488 -8.804 -10.935 1.00 87.50 104 HIS A CA 1
ATOM 815 C C . HIS A 1 104 ? 12.103 -8.410 -12.372 1.00 87.50 104 HIS A C 1
ATOM 817 O O . HIS A 1 104 ? 12.936 -7.875 -13.104 1.00 87.50 104 HIS A O 1
ATOM 823 N N . GLY A 1 105 ? 10.848 -8.641 -12.774 1.00 86.12 105 GLY A N 1
ATOM 824 C CA . GLY A 1 105 ? 10.339 -8.273 -14.097 1.00 86.12 105 GLY A CA 1
ATOM 825 C C . GLY A 1 105 ? 10.412 -6.771 -14.401 1.00 86.12 105 GLY A C 1
ATOM 826 O O . GLY A 1 105 ? 10.604 -6.411 -15.561 1.00 86.12 105 GLY A O 1
ATOM 827 N N . LEU A 1 106 ? 10.336 -5.911 -13.378 1.00 86.38 106 LEU A N 1
ATOM 828 C CA . LEU A 1 106 ? 10.456 -4.453 -13.512 1.00 86.38 106 LEU A CA 1
ATOM 829 C C . LEU A 1 106 ? 11.870 -4.019 -13.909 1.00 86.38 106 LEU A C 1
ATOM 831 O O . LEU A 1 106 ? 12.045 -3.077 -14.676 1.00 86.38 106 LEU A O 1
ATOM 835 N N . TRP A 1 107 ? 12.883 -4.734 -13.420 1.00 86.12 107 TRP A N 1
ATOM 836 C CA . TRP A 1 107 ? 14.291 -4.358 -13.581 1.00 86.12 107 TRP A CA 1
ATOM 837 C C . TRP A 1 107 ? 14.980 -5.085 -14.740 1.00 86.12 107 TRP A C 1
ATOM 839 O O . TRP A 1 107 ? 16.082 -4.713 -15.140 1.00 86.12 107 TRP A O 1
ATOM 849 N N . ALA A 1 108 ? 14.333 -6.106 -15.312 1.00 84.50 108 ALA A N 1
ATOM 850 C CA . ALA A 1 108 ? 14.918 -6.991 -16.319 1.00 84.50 108 ALA A CA 1
ATOM 851 C C . ALA A 1 108 ? 15.384 -6.275 -17.602 1.00 84.50 108 ALA A C 1
ATOM 853 O O . ALA A 1 108 ? 16.272 -6.772 -18.290 1.00 84.50 108 ALA A O 1
ATOM 854 N N . ASN A 1 109 ? 14.798 -5.118 -17.926 1.00 76.69 109 ASN A N 1
ATOM 855 C CA . ASN A 1 109 ? 15.050 -4.395 -19.177 1.00 76.69 109 ASN A CA 1
ATOM 856 C C . ASN A 1 109 ? 15.723 -3.029 -18.982 1.00 76.69 109 ASN A C 1
ATOM 858 O O . ASN A 1 109 ? 15.764 -2.226 -19.918 1.00 76.69 109 ASN A O 1
ATOM 862 N N . ILE A 1 110 ? 16.265 -2.756 -17.791 1.00 76.69 110 ILE A N 1
ATOM 863 C CA . ILE A 1 110 ? 16.919 -1.478 -17.512 1.00 76.69 110 ILE A CA 1
ATOM 864 C C . ILE A 1 110 ? 18.221 -1.380 -18.301 1.00 76.69 110 ILE A C 1
ATOM 866 O O . ILE A 1 110 ? 19.165 -2.147 -18.111 1.00 76.69 110 ILE A O 1
ATOM 870 N N . LYS A 1 111 ? 18.282 -0.383 -19.181 1.00 75.25 111 LYS A N 1
ATOM 871 C CA . LYS A 1 111 ? 19.501 -0.017 -19.901 1.00 75.25 111 LYS A CA 1
ATOM 872 C C . LYS A 1 111 ? 20.275 1.003 -19.081 1.00 75.25 111 LYS A C 1
ATOM 874 O O . LYS A 1 111 ? 19.775 2.099 -18.841 1.00 75.25 111 LYS A O 1
ATOM 879 N N . LEU A 1 112 ? 21.488 0.662 -18.666 1.00 74.44 112 LEU A N 1
ATOM 880 C CA . LEU A 1 112 ? 22.386 1.626 -18.036 1.00 74.44 112 LEU A CA 1
ATOM 881 C C . LEU A 1 112 ? 22.954 2.557 -19.109 1.00 74.44 112 LEU A C 1
ATOM 883 O O . LEU A 1 112 ? 23.386 2.095 -20.168 1.00 74.44 112 LEU A O 1
ATOM 887 N N . ALA A 1 113 ? 22.944 3.861 -18.838 1.00 72.88 113 ALA A N 1
ATOM 888 C CA . ALA A 1 113 ? 23.675 4.802 -19.671 1.00 72.88 113 ALA A CA 1
ATOM 889 C C . ALA A 1 113 ? 25.183 4.489 -19.575 1.00 72.88 113 ALA A C 1
ATOM 891 O O . ALA A 1 113 ? 25.662 4.134 -18.492 1.00 72.88 113 ALA A O 1
ATOM 892 N N . PRO A 1 114 ? 25.939 4.585 -20.681 1.00 71.81 114 PRO A N 1
ATOM 893 C CA . PRO A 1 114 ? 27.388 4.436 -20.631 1.00 71.81 114 PRO A CA 1
ATOM 894 C C . PRO A 1 114 ? 28.000 5.523 -19.735 1.00 71.81 114 PRO A C 1
ATOM 896 O O . PRO A 1 114 ? 27.530 6.663 -19.731 1.00 71.81 114 PRO A O 1
ATOM 899 N N . LEU A 1 115 ? 29.038 5.170 -18.968 1.00 74.81 115 LEU A N 1
ATOM 900 C CA . LEU A 1 115 ? 29.771 6.149 -18.162 1.00 74.81 115 LEU A CA 1
ATOM 901 C C . LEU A 1 115 ? 30.422 7.210 -19.072 1.00 74.81 115 LEU A C 1
ATOM 903 O O . LEU A 1 115 ? 30.942 6.843 -20.128 1.00 74.81 115 LEU A O 1
ATOM 907 N N . PRO A 1 116 ? 30.437 8.493 -18.667 1.00 75.50 116 PRO A N 1
ATOM 908 C CA . PRO A 1 116 ? 31.250 9.502 -19.337 1.00 75.50 116 PRO A CA 1
ATOM 909 C C . PRO A 1 116 ? 32.747 9.203 -19.126 1.00 75.50 116 PRO A C 1
ATOM 911 O O . PRO A 1 116 ? 33.142 8.848 -18.013 1.00 75.50 116 PRO A O 1
ATOM 914 N N . GLU A 1 117 ? 33.539 9.312 -20.201 1.00 66.75 117 GLU A N 1
ATOM 915 C CA . GLU A 1 117 ? 35.012 9.172 -20.199 1.00 66.75 117 GLU A CA 1
ATOM 916 C C . GLU A 1 117 ? 35.722 10.264 -19.384 1.00 66.75 117 GLU A C 1
ATOM 918 O O . GLU A 1 117 ? 35.265 11.432 -19.416 1.00 66.75 117 GLU A O 1
#

Foldseek 3Di:
DPPPCVVLLVALAQDDPVVLVVLVVVLVVLVVVCPDVPDPDVVSVVSNVSSCSNVPVVSVDDLQVLLVVLCVVLVPLLDPVSVVVLVVQLPPHVSSVVSVVPNVSSVVRHDDDDDDD

pLDDT: mean 83.92, std 9.89, range [52.47, 94.06]

Secondary structure (DSSP, 8-state):
--GGGHHHHSS-PPPPHHHHHHHHHHHHHHHHHT-STT---HHHHHHHHHHHHHT-GGGTS-HHHHHHHHHHH-TTTTSHHHHHHHHHHHTT-HHHHHHHHH-HHHHTTPPPPPPP-

Sequence (117 aa):
MDSRFLHLLESNIAPTPLEVVAIHAEVARCLSSKTHPTQHDPEVEATLERYRGILSPIRQIPSEIWGEIFYFATPAAVNEEGKDDLLDLCCVCSIWYEAALHAHGLWANIKLAPLPE